Protein AF-M1EN03-F1 (afdb_monomer_lite)

pLDDT: mean 80.81, std 13.11, range [44.91, 96.0]

Structure (mmCIF, N/CA/C/O backbone):
data_AF-M1EN03-F1
#
_entry.id   AF-M1EN03-F1
#
loop_
_atom_site.group_PDB
_atom_site.id
_atom_site.type_symbol
_atom_site.label_atom_id
_atom_site.label_alt_id
_atom_site.label_comp_id
_atom_site.label_asym_id
_atom_site.label_entity_id
_atom_site.label_seq_id
_atom_site.pdbx_PDB_ins_code
_atom_site.Cartn_x
_atom_site.Cartn_y
_atom_site.Cartn_z
_atom_site.occupancy
_atom_site.B_iso_or_equiv
_atom_site.auth_seq_id
_atom_site.auth_comp_id
_atom_site.auth_asym_id
_atom_site.auth_atom_id
_atom_site.pdbx_PDB_model_num
ATOM 1 N N . MET A 1 1 ? 0.109 -0.794 -2.522 1.00 81.81 1 MET A N 1
ATOM 2 C CA 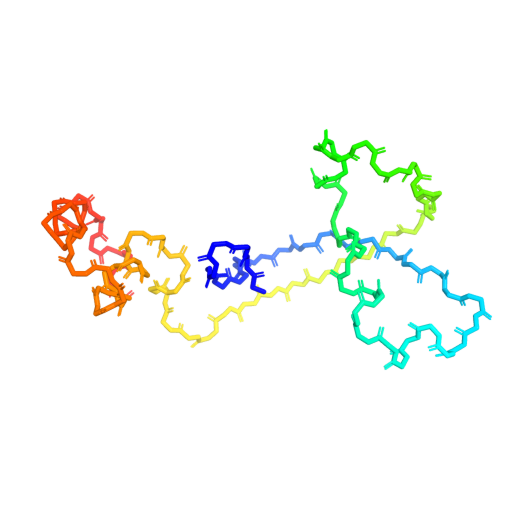. MET A 1 1 ? -0.596 -1.378 -1.362 1.00 81.81 1 MET A CA 1
ATOM 3 C C . MET A 1 1 ? -0.143 -2.821 -1.255 1.00 81.81 1 MET A C 1
ATOM 5 O O . MET A 1 1 ? 0.131 -3.410 -2.295 1.00 81.81 1 MET A O 1
ATOM 9 N N . GLN A 1 2 ? 0.025 -3.341 -0.046 1.00 85.62 2 GLN A N 1
ATOM 10 C CA . GLN A 1 2 ? 0.360 -4.742 0.197 1.00 85.62 2 GLN A CA 1
ATOM 11 C C . GLN A 1 2 ? -0.817 -5.644 -0.209 1.00 85.62 2 GLN A C 1
ATOM 13 O O . GLN A 1 2 ? -1.944 -5.164 -0.357 1.00 85.62 2 GLN A O 1
ATOM 18 N N . GLU A 1 3 ? -0.561 -6.936 -0.411 1.00 84.12 3 GLU A N 1
ATOM 19 C CA . GLU A 1 3 ? -1.579 -7.895 -0.876 1.00 84.12 3 GLU A CA 1
ATOM 20 C C . GLU A 1 3 ? -2.740 -8.066 0.116 1.00 84.12 3 GLU A C 1
ATOM 22 O O . GLU A 1 3 ? -3.884 -8.248 -0.288 1.00 84.12 3 GLU A O 1
ATOM 27 N N . ASP A 1 4 ? -2.469 -7.912 1.413 1.00 83.44 4 ASP A N 1
ATOM 28 C CA . ASP A 1 4 ? -3.476 -7.898 2.487 1.00 83.44 4 ASP A CA 1
ATOM 29 C C . ASP A 1 4 ? -4.270 -6.573 2.576 1.00 83.44 4 ASP A C 1
ATOM 31 O O . ASP A 1 4 ? -5.180 -6.399 3.396 1.00 83.44 4 ASP A O 1
ATOM 35 N N . GLY A 1 5 ? -3.961 -5.621 1.697 1.00 86.50 5 GLY A N 1
ATOM 36 C CA . GLY A 1 5 ? -4.592 -4.314 1.638 1.00 86.50 5 GLY A CA 1
ATOM 37 C C . GLY A 1 5 ? -4.000 -3.282 2.595 1.00 86.50 5 GLY A C 1
ATOM 38 O O . GLY A 1 5 ? -4.538 -2.178 2.662 1.00 86.50 5 GLY A O 1
ATOM 39 N N . ARG A 1 6 ? -2.914 -3.585 3.317 1.00 88.00 6 ARG A N 1
ATOM 40 C CA . ARG A 1 6 ? -2.188 -2.569 4.091 1.00 88.00 6 ARG A CA 1
ATOM 41 C C . ARG A 1 6 ? -1.480 -1.581 3.178 1.00 88.00 6 ARG A C 1
ATOM 43 O O . ARG A 1 6 ? -1.019 -1.921 2.084 1.00 88.00 6 ARG A O 1
ATOM 50 N N . THR A 1 7 ? -1.353 -0.336 3.618 1.00 88.94 7 THR A N 1
ATOM 51 C CA . THR A 1 7 ? -0.567 0.661 2.880 1.00 88.94 7 THR A CA 1
ATOM 52 C C . THR A 1 7 ? 0.920 0.283 2.842 1.00 88.94 7 THR A C 1
ATOM 54 O O . THR A 1 7 ? 1.388 -0.593 3.573 1.00 88.94 7 THR A O 1
ATOM 57 N N . LEU A 1 8 ? 1.667 0.895 1.916 1.00 88.38 8 LEU A N 1
ATOM 58 C CA . LEU A 1 8 ? 3.122 0.728 1.861 1.00 88.38 8 LEU A CA 1
ATOM 59 C C . LEU A 1 8 ? 3.728 1.267 3.177 1.00 88.38 8 LEU A C 1
ATOM 61 O O . LEU A 1 8 ? 3.295 2.340 3.612 1.00 88.38 8 LEU A O 1
ATOM 65 N N . PRO A 1 9 ? 4.667 0.551 3.823 1.00 87.62 9 PRO A N 1
ATOM 66 C CA . PRO A 1 9 ? 5.320 1.047 5.025 1.00 87.62 9 PRO A CA 1
ATOM 67 C C . PRO A 1 9 ? 6.244 2.224 4.704 1.00 87.62 9 PRO A C 1
ATOM 69 O O . PRO A 1 9 ? 6.780 2.335 3.597 1.00 87.62 9 PRO A O 1
ATOM 72 N N . ASP A 1 10 ? 6.437 3.095 5.687 1.00 90.25 10 ASP A N 1
ATOM 73 C CA . ASP A 1 10 ? 7.376 4.206 5.568 1.00 90.25 10 ASP A CA 1
ATOM 74 C C . ASP A 1 10 ? 8.814 3.694 5.498 1.00 90.25 10 ASP A C 1
ATOM 76 O O . ASP A 1 10 ? 9.161 2.666 6.081 1.00 90.25 10 ASP A O 1
ATOM 80 N N . GLY A 1 11 ? 9.661 4.435 4.790 1.00 92.50 11 GLY A N 1
ATOM 81 C CA . GLY A 1 11 ? 11.079 4.131 4.666 1.00 92.50 11 GLY A CA 1
ATOM 82 C C . GLY A 1 11 ? 11.543 4.002 3.224 1.00 92.50 11 GLY A C 1
ATOM 83 O O . GLY A 1 11 ? 10.891 4.467 2.287 1.00 92.50 11 GLY A O 1
ATOM 84 N N . THR A 1 12 ? 12.725 3.413 3.067 1.00 95.31 12 THR A N 1
ATOM 85 C CA . THR A 1 12 ? 13.399 3.269 1.776 1.00 95.31 12 THR A CA 1
ATOM 86 C C . THR A 1 12 ? 13.130 1.893 1.181 1.00 95.31 12 THR A C 1
ATOM 88 O O . THR A 1 12 ? 13.361 0.874 1.827 1.00 95.31 12 THR A O 1
ATOM 91 N N . HIS A 1 13 ? 12.703 1.870 -0.079 1.00 92.06 13 HIS A N 1
ATOM 92 C CA . HIS A 1 13 ? 12.358 0.660 -0.820 1.00 92.06 13 HIS A CA 1
ATOM 93 C C . HIS A 1 13 ? 13.283 0.508 -2.020 1.00 92.06 13 HIS A C 1
ATOM 95 O O . HIS A 1 13 ? 13.385 1.422 -2.838 1.00 92.06 13 HIS A O 1
ATOM 101 N N . GLU A 1 14 ? 13.940 -0.646 -2.139 1.00 92.88 14 GLU A N 1
ATOM 102 C CA . GLU A 1 14 ? 14.685 -1.014 -3.347 1.00 92.88 14 GLU A CA 1
ATOM 103 C C . GLU A 1 14 ? 13.730 -1.632 -4.372 1.00 92.88 14 GLU A C 1
ATOM 105 O O . GLU A 1 14 ? 13.059 -2.632 -4.090 1.00 92.88 14 GLU A O 1
ATOM 110 N N . LEU A 1 15 ? 13.688 -1.048 -5.568 1.00 90.81 15 LEU A N 1
ATOM 111 C CA . LEU A 1 15 ? 12.814 -1.485 -6.648 1.00 90.81 15 LEU A CA 1
ATOM 112 C C . LEU A 1 15 ? 13.594 -2.167 -7.774 1.00 90.81 15 LEU A C 1
ATOM 114 O O . LEU A 1 15 ? 14.752 -1.849 -8.051 1.00 90.81 15 LEU A O 1
ATOM 118 N N . ILE A 1 16 ? 12.926 -3.096 -8.456 1.00 89.19 16 ILE A N 1
ATOM 119 C CA . ILE A 1 16 ? 13.436 -3.731 -9.674 1.00 89.19 16 ILE A CA 1
ATOM 120 C C . ILE A 1 16 ? 13.187 -2.802 -10.866 1.00 89.19 16 ILE A C 1
ATOM 122 O O . ILE A 1 16 ? 12.059 -2.366 -11.099 1.00 89.19 16 ILE A O 1
ATOM 126 N N . VAL A 1 17 ? 14.233 -2.540 -11.652 1.00 87.62 17 VAL A N 1
ATOM 127 C CA . VAL A 1 17 ? 14.126 -1.779 -12.902 1.00 87.62 17 VAL A CA 1
ATOM 128 C C . VAL A 1 17 ? 13.808 -2.738 -14.049 1.00 87.62 17 VAL A C 1
ATOM 130 O O . VAL A 1 17 ? 14.636 -3.556 -14.447 1.00 87.62 17 VAL A O 1
ATOM 133 N N . HIS A 1 18 ? 12.592 -2.642 -14.587 1.00 85.19 18 HIS A N 1
ATOM 134 C CA . HIS A 1 18 ? 12.158 -3.441 -15.735 1.00 85.19 18 HIS A CA 1
ATOM 135 C C . HIS A 1 18 ? 12.411 -2.687 -17.037 1.00 85.19 18 HIS A C 1
ATOM 137 O O . HIS A 1 18 ? 11.805 -1.646 -17.294 1.00 85.19 18 HIS A O 1
ATOM 143 N N . LYS A 1 19 ? 13.277 -3.232 -17.894 1.00 83.75 19 LYS A N 1
ATOM 144 C CA . LYS A 1 19 ? 13.500 -2.693 -19.237 1.00 83.75 19 LYS A CA 1
ATOM 145 C C . LYS A 1 19 ? 12.422 -3.215 -20.189 1.00 83.75 19 LYS A C 1
ATOM 147 O O . LYS A 1 19 ? 12.366 -4.412 -20.457 1.00 83.75 19 LYS A O 1
ATOM 152 N N . CYS A 1 20 ? 11.589 -2.321 -20.712 1.00 78.19 20 CYS A N 1
ATOM 153 C CA . CYS A 1 20 ? 10.592 -2.651 -21.731 1.00 78.19 20 CYS A CA 1
ATOM 154 C C . CYS A 1 20 ? 11.148 -2.346 -23.128 1.00 78.19 20 CYS A C 1
ATOM 156 O O . CYS A 1 20 ? 11.618 -1.238 -23.369 1.00 78.19 20 CYS A O 1
ATOM 158 N N . GLU A 1 21 ? 11.095 -3.315 -24.045 1.00 75.81 21 GLU A N 1
ATOM 159 C CA . GLU A 1 21 ? 11.554 -3.124 -25.432 1.00 75.81 21 GLU A CA 1
ATOM 160 C C . GLU A 1 21 ? 10.537 -2.351 -26.288 1.00 75.81 21 GLU A C 1
ATOM 162 O O . GLU A 1 21 ? 10.924 -1.633 -27.204 1.00 75.81 21 GLU A O 1
ATOM 167 N N . GLU A 1 22 ? 9.243 -2.434 -25.961 1.00 77.44 22 GLU A N 1
ATOM 168 C CA . GLU A 1 22 ? 8.165 -1.797 -26.724 1.00 77.44 22 GLU A CA 1
ATOM 169 C C . GLU A 1 22 ? 7.184 -1.068 -25.788 1.00 77.44 22 GLU A C 1
ATOM 171 O O . GLU A 1 22 ? 6.698 -1.648 -24.815 1.00 77.44 22 GLU A O 1
ATOM 176 N N . ASN A 1 23 ? 6.869 0.203 -26.073 1.00 66.94 23 ASN A N 1
ATOM 177 C CA . ASN A 1 23 ? 6.042 1.061 -25.202 1.00 66.94 23 ASN A CA 1
ATOM 178 C C . ASN A 1 23 ? 4.597 0.562 -25.010 1.00 66.94 23 ASN A C 1
ATOM 180 O O . ASN A 1 23 ? 3.953 0.904 -24.019 1.00 66.94 23 ASN A O 1
ATOM 184 N N . THR A 1 24 ? 4.089 -0.272 -25.920 1.00 63.53 24 THR A N 1
ATOM 185 C CA . THR A 1 24 ? 2.771 -0.923 -25.812 1.00 63.53 24 THR A CA 1
ATOM 186 C C . THR A 1 24 ? 2.653 -1.785 -24.548 1.00 63.53 24 THR A C 1
ATOM 188 O O . THR A 1 24 ? 1.568 -1.901 -23.987 1.00 63.53 24 THR A O 1
ATOM 191 N N . ASN A 1 25 ? 3.772 -2.310 -24.031 1.00 64.75 25 ASN A N 1
ATOM 192 C CA . ASN A 1 25 ? 3.824 -3.083 -22.784 1.00 64.75 25 ASN A CA 1
ATOM 193 C C . ASN A 1 25 ? 3.424 -2.277 -21.540 1.00 64.75 25 ASN A C 1
ATOM 195 O O . ASN A 1 25 ? 3.001 -2.872 -20.553 1.00 64.75 25 ASN A O 1
ATOM 199 N N . LEU A 1 26 ? 3.562 -0.948 -21.577 1.00 70.44 26 LEU A N 1
ATOM 200 C CA . LEU A 1 26 ? 3.224 -0.063 -20.458 1.00 70.44 26 LEU A CA 1
ATOM 201 C C . LEU A 1 26 ? 1.758 0.392 -20.477 1.00 70.44 26 LEU A C 1
ATOM 203 O O . LEU A 1 26 ? 1.259 0.861 -19.460 1.00 70.44 26 LEU A O 1
ATOM 207 N N . GLN A 1 27 ? 1.068 0.254 -21.615 1.00 80.25 27 GLN A N 1
ATOM 208 C CA . GLN A 1 27 ? -0.349 0.619 -21.752 1.00 80.25 27 GLN A CA 1
ATOM 209 C C . GLN A 1 27 ? -1.271 -0.408 -21.076 1.00 80.25 27 GLN A C 1
ATOM 211 O O . GLN A 1 27 ? -2.344 -0.058 -20.591 1.00 80.25 27 GLN A O 1
ATOM 216 N N . ASP A 1 28 ? -0.846 -1.673 -21.012 1.00 84.00 28 ASP A N 1
ATOM 217 C CA . ASP A 1 28 ? -1.572 -2.732 -20.312 1.00 84.00 28 ASP A CA 1
ATOM 218 C C . ASP A 1 28 ? -1.120 -2.831 -18.848 1.00 84.00 28 ASP A C 1
ATOM 220 O O . ASP A 1 28 ? -0.091 -3.431 -18.515 1.00 84.00 28 ASP A O 1
ATOM 224 N N . THR A 1 29 ? -1.934 -2.269 -17.954 1.00 83.50 29 THR A N 1
ATOM 225 C CA . THR A 1 29 ? -1.692 -2.285 -16.505 1.00 83.50 29 THR A CA 1
ATOM 226 C C . THR A 1 29 ? -1.615 -3.693 -15.933 1.00 83.50 29 THR A C 1
ATOM 228 O O . THR A 1 29 ? -0.847 -3.947 -15.004 1.00 83.50 29 THR A O 1
ATOM 231 N N . THR A 1 30 ? -2.341 -4.647 -16.516 1.00 84.94 30 THR A N 1
ATOM 232 C CA . THR A 1 30 ? -2.376 -6.027 -16.025 1.00 84.94 30 THR A CA 1
ATOM 233 C C . THR A 1 30 ? -1.067 -6.769 -16.270 1.00 84.94 30 THR A C 1
ATOM 235 O O . THR A 1 30 ? -0.796 -7.766 -15.596 1.00 84.94 30 THR A O 1
ATOM 238 N N . ARG A 1 31 ? -0.244 -6.282 -17.206 1.00 82.44 31 ARG A N 1
ATOM 239 C CA . ARG A 1 31 ? 1.037 -6.886 -17.557 1.00 82.44 31 ARG A CA 1
ATOM 240 C C . ARG A 1 31 ? 2.141 -6.466 -16.598 1.00 82.44 31 ARG A C 1
ATOM 242 O O . ARG A 1 31 ? 2.805 -7.338 -16.043 1.00 82.44 31 ARG A O 1
ATOM 249 N N . TYR A 1 32 ? 2.318 -5.164 -16.361 1.00 82.25 32 TYR A N 1
ATOM 250 C CA . TYR A 1 32 ? 3.390 -4.691 -15.479 1.00 82.25 32 TYR A CA 1
ATOM 251 C C . TYR A 1 32 ? 3.059 -4.858 -13.988 1.00 82.25 32 TYR A C 1
ATOM 253 O O . TYR A 1 32 ? 3.971 -5.096 -13.203 1.00 82.25 32 TYR A O 1
ATOM 261 N N . LEU A 1 33 ? 1.782 -4.813 -13.578 1.00 86.56 33 LEU A N 1
ATOM 262 C CA . LEU A 1 33 ? 1.399 -5.014 -12.169 1.00 86.56 33 LEU A CA 1
ATOM 263 C C . LEU A 1 33 ? 1.615 -6.453 -11.672 1.00 86.56 33 LEU A C 1
ATOM 265 O O . LEU A 1 33 ? 1.664 -6.675 -10.467 1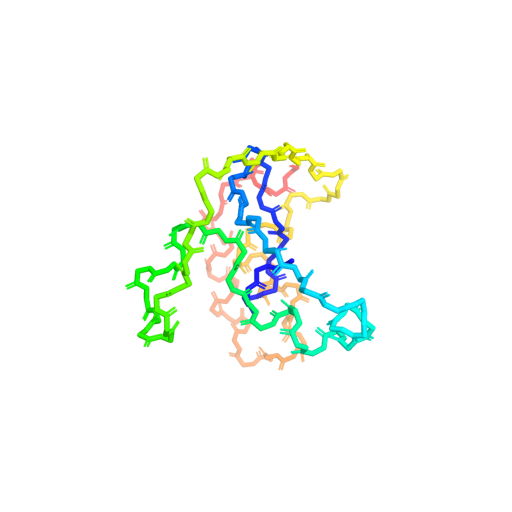.00 86.56 33 LEU A O 1
ATOM 269 N N . LYS A 1 34 ? 1.750 -7.428 -12.580 1.00 84.88 34 LYS A N 1
ATOM 270 C CA . LYS A 1 34 ? 2.073 -8.828 -12.246 1.00 84.88 34 LYS A CA 1
ATOM 271 C C . LYS A 1 34 ? 3.577 -9.089 -12.126 1.00 84.88 34 LYS A C 1
ATOM 273 O O . LYS A 1 34 ? 3.968 -10.195 -11.757 1.00 84.88 34 LYS A O 1
ATOM 278 N N . LEU A 1 35 ? 4.418 -8.113 -12.473 1.00 84.62 35 LEU A N 1
ATOM 279 C CA . LEU A 1 35 ? 5.865 -8.232 -12.337 1.00 84.62 35 LEU A CA 1
ATOM 280 C C . LEU A 1 35 ? 6.277 -7.969 -10.883 1.00 84.62 35 LEU A C 1
ATOM 282 O O . LEU A 1 35 ? 5.670 -7.137 -10.206 1.00 84.62 35 LEU A O 1
ATOM 286 N N . PRO A 1 36 ? 7.328 -8.634 -10.384 1.00 85.62 36 PRO A N 1
ATOM 287 C CA . PRO A 1 36 ? 7.830 -8.362 -9.049 1.00 85.62 36 PRO A CA 1
ATOM 288 C C . PRO A 1 36 ? 8.419 -6.955 -8.988 1.00 85.62 36 PRO A C 1
ATOM 290 O O . PRO A 1 36 ? 9.104 -6.501 -9.909 1.00 85.62 36 PRO A O 1
ATOM 293 N N . PHE A 1 37 ? 8.160 -6.277 -7.876 1.00 85.56 37 PHE A N 1
ATOM 294 C CA . PHE A 1 37 ? 8.571 -4.892 -7.672 1.00 85.56 37 PHE A CA 1
ATOM 295 C C . PHE A 1 37 ? 9.822 -4.755 -6.796 1.00 85.56 37 PHE A C 1
ATOM 297 O O . PHE A 1 37 ? 10.513 -3.752 -6.925 1.00 85.56 37 PHE A O 1
ATOM 304 N N . SER A 1 38 ? 10.147 -5.735 -5.943 1.00 84.94 38 SER A N 1
ATOM 305 C CA . SER A 1 38 ? 11.321 -5.707 -5.058 1.00 84.94 38 SER A CA 1
ATOM 306 C C . SER A 1 38 ? 12.090 -7.028 -5.087 1.00 84.94 38 SER A C 1
ATOM 308 O O . SER A 1 38 ? 11.525 -8.101 -5.316 1.00 84.94 38 SER A O 1
ATOM 310 N N . LYS A 1 39 ? 13.401 -6.961 -4.825 1.00 73.62 39 LYS A N 1
ATOM 311 C CA . LYS A 1 39 ? 14.280 -8.142 -4.825 1.00 73.62 39 LYS A CA 1
ATOM 312 C C . LYS A 1 39 ? 13.921 -9.151 -3.725 1.00 73.62 39 LYS A C 1
ATOM 314 O O . LYS A 1 39 ? 14.120 -10.345 -3.922 1.00 73.62 39 LYS A O 1
ATOM 319 N N . GLY A 1 40 ? 13.340 -8.697 -2.611 1.00 66.31 40 GLY A N 1
ATOM 320 C CA . GLY A 1 40 ? 12.921 -9.565 -1.503 1.00 66.31 40 GLY A CA 1
ATOM 321 C C . GLY A 1 40 ? 11.790 -10.540 -1.858 1.00 66.31 40 GLY A C 1
ATOM 322 O O . GLY A 1 40 ? 11.723 -11.622 -1.285 1.00 66.31 40 GLY A O 1
ATOM 323 N N . ILE A 1 41 ? 10.942 -10.203 -2.838 1.00 61.53 41 ILE A N 1
ATOM 324 C CA . ILE A 1 41 ? 9.795 -11.034 -3.262 1.00 61.53 41 ILE A CA 1
ATOM 325 C C . ILE A 1 41 ? 10.202 -12.142 -4.248 1.00 61.53 41 ILE A C 1
ATOM 327 O O . ILE A 1 41 ? 9.498 -13.142 -4.393 1.00 61.53 41 ILE A O 1
ATOM 331 N N . LEU A 1 42 ? 11.373 -12.029 -4.883 1.00 57.75 42 LEU A N 1
ATOM 332 C CA . LEU A 1 42 ? 11.865 -13.017 -5.853 1.00 57.75 42 LEU A CA 1
ATOM 333 C C . LEU A 1 42 ? 12.155 -14.397 -5.239 1.00 57.75 42 LEU A C 1
ATOM 335 O O . LEU A 1 42 ? 12.231 -15.378 -5.970 1.00 57.75 42 LEU A O 1
ATOM 339 N N . LEU A 1 43 ? 12.300 -14.493 -3.914 1.00 53.66 43 LEU A N 1
ATOM 340 C CA . LEU A 1 43 ? 12.605 -15.753 -3.231 1.00 53.66 43 LEU A CA 1
ATOM 341 C C . LEU A 1 43 ? 11.395 -16.704 -3.125 1.00 53.66 43 LEU A C 1
ATOM 343 O O . LEU A 1 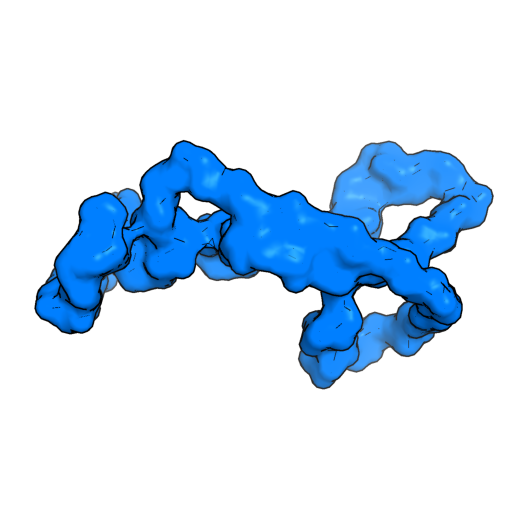43 ? 11.591 -17.886 -2.856 1.00 53.66 43 LEU A O 1
ATOM 347 N N . GLY A 1 44 ? 10.163 -16.216 -3.333 1.00 49.19 44 GLY A N 1
ATOM 348 C CA . GLY A 1 44 ? 8.935 -17.004 -3.143 1.00 49.19 44 GLY A CA 1
ATOM 349 C C . GLY A 1 44 ? 8.322 -17.599 -4.415 1.00 49.19 44 GLY A C 1
ATOM 350 O O . GLY A 1 44 ? 7.693 -18.653 -4.353 1.00 49.19 44 GLY A O 1
ATOM 351 N N . ASN A 1 45 ? 8.520 -16.970 -5.578 1.00 49.22 45 ASN A N 1
ATOM 352 C CA . ASN A 1 45 ? 7.880 -17.390 -6.825 1.00 49.22 45 ASN A CA 1
ATOM 353 C C . ASN A 1 45 ? 8.910 -17.908 -7.835 1.00 49.22 45 ASN A C 1
ATOM 355 O O . ASN A 1 45 ? 9.707 -17.145 -8.370 1.00 49.22 45 ASN A O 1
ATOM 359 N N . ASN A 1 46 ? 8.800 -19.192 -8.197 1.00 44.91 46 ASN A N 1
ATOM 360 C CA . ASN A 1 46 ? 9.531 -19.870 -9.287 1.00 44.91 46 ASN A CA 1
ATOM 361 C C . ASN A 1 46 ? 9.220 -19.316 -10.700 1.00 44.91 46 ASN A C 1
ATOM 363 O O . ASN A 1 46 ? 9.456 -19.974 -11.715 1.00 44.91 46 ASN A O 1
ATOM 367 N N . HIS A 1 47 ? 8.644 -18.121 -10.799 1.00 48.09 47 HIS A N 1
ATOM 368 C CA . HIS A 1 47 ? 8.278 -17.509 -12.063 1.00 48.09 47 HIS A CA 1
ATOM 369 C C . HIS A 1 47 ? 9.473 -16.752 -12.605 1.00 48.09 47 HIS A C 1
ATOM 371 O O . HIS A 1 47 ? 9.672 -15.602 -12.242 1.00 48.09 47 HIS A O 1
ATOM 377 N N . GLN A 1 48 ? 10.208 -17.450 -13.476 1.00 47.12 48 GLN A N 1
ATOM 378 C CA . GLN A 1 48 ? 11.220 -16.947 -14.402 1.00 47.12 48 GLN A CA 1
ATOM 379 C C . GLN A 1 48 ? 12.247 -16.036 -13.739 1.00 47.12 48 GLN A C 1
ATOM 381 O O . GLN A 1 48 ? 11.947 -14.914 -13.366 1.00 47.12 48 GLN A O 1
ATOM 386 N N . ALA A 1 49 ? 13.494 -16.500 -13.669 1.00 46.03 49 ALA A N 1
ATOM 387 C CA . ALA A 1 49 ? 14.640 -15.656 -13.372 1.00 46.03 49 ALA A CA 1
ATOM 388 C C . ALA A 1 49 ? 14.602 -14.406 -14.267 1.00 46.03 49 ALA A C 1
ATOM 390 O O . ALA A 1 49 ? 15.055 -14.417 -15.414 1.00 46.03 49 ALA A O 1
ATOM 391 N N . ILE A 1 50 ? 14.004 -13.333 -13.752 1.00 55.34 50 ILE A N 1
ATOM 392 C CA . ILE A 1 50 ? 14.038 -12.024 -14.371 1.00 55.34 50 ILE A CA 1
ATOM 393 C C . ILE A 1 50 ? 15.516 -11.723 -14.418 1.00 55.34 50 ILE A C 1
ATOM 395 O O . ILE A 1 50 ? 16.197 -11.793 -13.392 1.00 55.34 50 ILE A O 1
ATOM 399 N N . LYS A 1 51 ? 16.029 -11.489 -15.626 1.00 57.44 51 LYS A N 1
ATOM 400 C CA . LYS A 1 51 ? 17.388 -11.005 -15.830 1.00 57.44 51 LYS A CA 1
ATOM 401 C C . LYS A 1 51 ? 17.479 -9.690 -15.069 1.00 57.44 51 LYS A C 1
ATOM 403 O O . LYS A 1 51 ? 17.121 -8.649 -15.610 1.00 57.44 51 LYS A O 1
ATOM 408 N N . ALA A 1 52 ? 17.860 -9.764 -13.797 1.00 57.16 52 ALA A N 1
ATOM 409 C CA . ALA A 1 52 ? 17.980 -8.608 -12.943 1.00 57.16 52 ALA A CA 1
ATOM 410 C C . ALA A 1 52 ? 18.975 -7.689 -13.640 1.00 57.16 52 ALA A C 1
ATOM 412 O O . ALA A 1 52 ? 20.129 -8.068 -13.877 1.00 57.16 52 ALA A O 1
ATOM 413 N N . THR A 1 53 ? 18.506 -6.518 -14.058 1.00 64.81 53 THR A N 1
ATOM 414 C CA . THR A 1 53 ? 19.412 -5.481 -14.520 1.00 64.81 53 THR A CA 1
ATOM 415 C C . THR A 1 53 ? 20.377 -5.203 -13.368 1.00 64.81 53 THR A C 1
ATOM 417 O O . THR A 1 53 ? 20.005 -5.262 -12.194 1.00 64.81 53 THR A O 1
ATOM 420 N N . LYS A 1 54 ? 21.651 -4.929 -13.669 1.00 81.38 54 LYS A N 1
ATOM 421 C CA . LYS A 1 54 ? 22.642 -4.530 -12.646 1.00 81.38 54 LYS A CA 1
ATOM 422 C C . LYS A 1 54 ? 22.357 -3.129 -12.077 1.00 81.38 54 LYS A C 1
ATOM 424 O O . LYS A 1 54 ? 23.229 -2.520 -11.466 1.00 81.38 54 LYS A O 1
ATOM 429 N N . GLU A 1 55 ? 21.168 -2.608 -12.340 1.00 85.69 55 GLU A N 1
ATOM 430 C CA . GLU A 1 55 ? 20.712 -1.299 -11.928 1.00 85.69 55 GLU A CA 1
ATOM 431 C C . GLU A 1 55 ? 20.100 -1.412 -10.538 1.00 85.69 55 GLU A C 1
ATOM 433 O O . GLU A 1 55 ? 19.476 -2.415 -10.176 1.00 85.69 55 GLU A O 1
ATOM 438 N N . SER A 1 56 ? 20.280 -0.352 -9.766 1.00 88.44 56 SER A N 1
ATOM 439 C CA . SER A 1 56 ? 19.661 -0.223 -8.462 1.00 88.44 56 SER A CA 1
ATOM 440 C C . SER A 1 56 ? 18.901 1.088 -8.414 1.00 88.44 56 SER A C 1
ATOM 442 O O . SER A 1 56 ? 19.410 2.130 -8.829 1.00 88.44 56 SER A O 1
ATOM 444 N N . PHE A 1 57 ? 17.669 1.020 -7.927 1.00 93.00 57 PHE A N 1
ATOM 445 C CA . PHE A 1 57 ? 16.775 2.159 -7.830 1.00 93.00 57 PHE A CA 1
ATOM 446 C C . PHE A 1 57 ? 16.080 2.123 -6.475 1.00 93.00 57 PHE A C 1
ATOM 448 O O . PHE A 1 57 ? 15.533 1.091 -6.082 1.00 93.00 57 PHE A O 1
ATOM 455 N N . TRP A 1 58 ? 16.114 3.247 -5.763 1.00 95.00 58 TRP A N 1
ATOM 456 C CA . TRP A 1 58 ? 15.501 3.382 -4.449 1.00 95.00 58 TRP A CA 1
ATOM 457 C C . TRP A 1 58 ? 14.525 4.543 -4.435 1.00 95.00 58 TRP A C 1
ATOM 459 O O . TRP A 1 58 ? 14.792 5.601 -5.003 1.00 95.00 58 TRP A O 1
ATOM 469 N N . ILE A 1 59 ? 13.421 4.343 -3.727 1.00 96.00 59 ILE A N 1
ATOM 470 C CA . ILE A 1 59 ? 12.486 5.405 -3.368 1.00 96.00 59 ILE A CA 1
ATOM 471 C C . ILE A 1 59 ? 12.379 5.480 -1.850 1.00 96.00 59 ILE A C 1
ATOM 473 O O . ILE A 1 59 ? 12.508 4.462 -1.173 1.00 96.00 59 ILE A O 1
ATOM 477 N N . THR A 1 60 ? 12.096 6.663 -1.317 1.00 95.94 60 THR A N 1
ATOM 478 C CA . THR A 1 60 ? 11.711 6.829 0.087 1.00 95.94 60 THR A CA 1
ATOM 479 C C . THR A 1 60 ? 10.260 7.277 0.132 1.00 95.94 60 THR A C 1
ATOM 481 O O . THR A 1 60 ? 9.896 8.255 -0.521 1.00 95.94 60 THR A O 1
ATOM 484 N N . SER A 1 61 ? 9.428 6.558 0.880 1.00 91.88 61 SER A N 1
ATOM 485 C CA . SER A 1 61 ? 8.027 6.910 1.094 1.00 91.88 61 SER A CA 1
ATOM 486 C C . SER A 1 61 ? 7.783 7.306 2.542 1.00 91.88 61 SER A C 1
ATOM 488 O O . SER A 1 61 ? 8.318 6.686 3.460 1.00 91.88 61 SER A O 1
ATOM 490 N N . PHE A 1 62 ? 6.928 8.307 2.725 1.00 89.94 62 PHE A N 1
ATOM 491 C CA . PHE A 1 62 ? 6.373 8.681 4.018 1.00 89.94 62 PHE A CA 1
ATOM 492 C C . PHE A 1 62 ? 4.865 8.867 3.856 1.00 89.94 62 PHE A C 1
ATOM 494 O O . PHE A 1 62 ? 4.418 9.659 3.021 1.00 89.94 62 PHE A O 1
ATOM 501 N N . LEU A 1 63 ? 4.082 8.086 4.587 1.00 86.50 63 LEU A N 1
ATOM 502 C CA . LEU A 1 63 ? 2.634 8.084 4.512 1.00 86.50 63 LEU A CA 1
ATOM 503 C C . LEU A 1 63 ? 2.065 9.178 5.418 1.00 86.50 63 LEU A C 1
ATOM 505 O O . LEU A 1 63 ? 2.218 9.145 6.632 1.00 86.50 63 LEU A O 1
ATOM 509 N N . CYS A 1 64 ? 1.347 10.130 4.824 1.00 82.00 64 CYS A N 1
ATOM 510 C CA . CYS A 1 64 ? 0.735 11.238 5.566 1.00 82.00 64 CYS A CA 1
ATOM 511 C C . CYS A 1 64 ? -0.683 10.940 6.094 1.00 82.00 64 CYS A C 1
ATOM 513 O O . CYS A 1 64 ? -1.302 11.819 6.691 1.00 82.00 64 CYS A O 1
ATOM 515 N N . SER A 1 65 ? -1.248 9.758 5.817 1.00 74.25 65 SER A N 1
ATOM 516 C CA . SER A 1 65 ? -2.547 9.345 6.370 1.00 74.25 65 SER A CA 1
ATOM 517 C C . SER A 1 65 ? -2.410 8.870 7.820 1.00 74.25 65 SER A C 1
ATOM 519 O O . SER A 1 65 ? -1.330 8.912 8.403 1.00 74.25 65 SER A O 1
ATOM 521 N N . THR A 1 66 ? -3.500 8.379 8.417 1.00 68.25 66 THR A N 1
ATOM 522 C CA . THR A 1 66 ? -3.416 7.757 9.740 1.00 68.25 66 THR A CA 1
ATOM 523 C C . THR A 1 66 ? -2.590 6.469 9.668 1.00 68.25 66 THR A C 1
ATOM 525 O O . THR A 1 66 ? -2.736 5.666 8.742 1.00 68.25 66 THR A O 1
ATOM 528 N N . LYS A 1 67 ? -1.736 6.252 10.673 1.00 70.75 67 LYS A N 1
ATOM 529 C CA . LYS A 1 67 ? -0.883 5.057 10.820 1.00 70.75 67 LYS A CA 1
ATOM 530 C C . LYS A 1 67 ? -1.682 3.743 10.886 1.00 70.75 67 LYS A C 1
ATOM 532 O O . LYS A 1 67 ? -1.167 2.661 10.618 1.00 70.75 67 LYS A O 1
ATOM 537 N N . LEU A 1 68 ? -2.982 3.866 11.153 1.00 74.31 68 LEU A N 1
ATOM 538 C CA . LEU A 1 68 ? -3.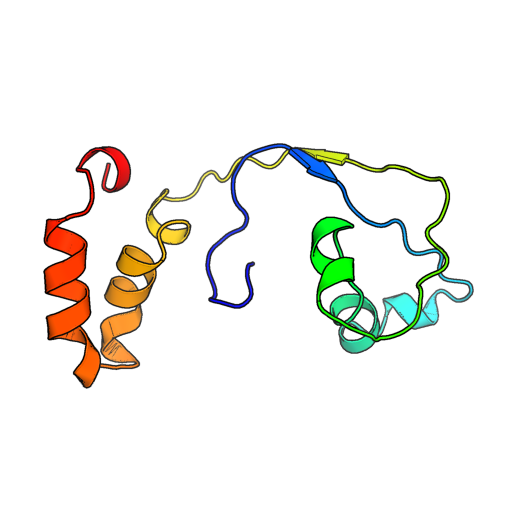977 2.802 11.266 1.00 74.31 68 LEU A CA 1
ATOM 539 C C . LEU A 1 68 ? -4.036 1.862 10.055 1.00 74.31 68 LEU A C 1
ATOM 541 O O . LEU A 1 68 ? -4.371 0.694 10.207 1.00 74.31 68 LEU A O 1
ATOM 545 N N . THR A 1 69 ? -3.715 2.342 8.850 1.00 74.00 69 THR A N 1
ATOM 546 C CA . THR A 1 69 ? -3.782 1.523 7.625 1.00 74.00 69 THR A CA 1
ATOM 547 C C . THR A 1 69 ? -2.540 0.655 7.393 1.00 74.00 69 THR A C 1
ATOM 549 O O . THR A 1 69 ? -2.521 -0.134 6.444 1.00 74.00 69 THR A O 1
ATOM 552 N N . GLN A 1 70 ? -1.506 0.797 8.231 1.00 81.25 70 GLN A N 1
ATOM 553 C CA . GLN A 1 70 ? -0.307 -0.051 8.226 1.00 81.25 70 GLN A CA 1
ATOM 554 C C . GLN A 1 70 ? -0.386 -1.183 9.268 1.00 81.25 70 GLN A C 1
ATOM 556 O O . GLN A 1 70 ? 0.283 -2.204 9.095 1.00 81.25 70 GLN A O 1
ATOM 561 N N . ASN A 1 71 ? -1.226 -1.062 10.305 1.00 86.69 71 ASN A N 1
ATOM 562 C CA . ASN A 1 71 ? -1.494 -2.154 11.244 1.00 86.69 71 ASN A CA 1
ATOM 563 C C . ASN A 1 71 ? -2.586 -3.086 10.676 1.00 86.69 71 ASN A C 1
ATOM 565 O O . ASN A 1 71 ? -3.681 -2.647 10.322 1.00 86.69 71 ASN A O 1
ATOM 569 N N . GLY A 1 72 ? -2.279 -4.382 10.571 1.00 87.44 72 GLY A N 1
ATOM 570 C CA . GLY A 1 72 ? -3.189 -5.372 9.985 1.00 87.44 72 GLY A CA 1
ATOM 571 C C . GLY A 1 72 ? -4.446 -5.607 10.819 1.00 87.44 72 GLY A C 1
ATOM 572 O O . GLY A 1 72 ? -5.544 -5.621 10.271 1.00 87.44 72 GLY A O 1
ATOM 573 N N . ASP A 1 73 ? -4.303 -5.709 12.138 1.00 88.75 73 ASP A N 1
ATOM 574 C CA . ASP A 1 73 ? -5.423 -5.963 13.047 1.00 88.75 73 ASP A CA 1
ATOM 575 C C . ASP A 1 73 ? -6.381 -4.763 13.116 1.00 88.75 73 ASP A C 1
ATOM 577 O O . ASP A 1 73 ? -7.604 -4.929 13.143 1.00 88.75 73 ASP A O 1
ATOM 581 N N . MET A 1 74 ? -5.843 -3.543 13.055 1.00 88.25 74 MET A N 1
ATOM 582 C CA . MET A 1 74 ? -6.637 -2.319 12.965 1.00 88.25 74 MET A CA 1
ATOM 583 C C . MET A 1 74 ? -7.389 -2.239 11.632 1.00 88.25 74 MET A C 1
ATOM 585 O O . MET A 1 74 ? -8.576 -1.905 11.599 1.00 88.25 74 MET A O 1
ATOM 589 N N . LEU A 1 75 ? -6.723 -2.580 10.526 1.00 88.31 75 LEU A N 1
ATOM 590 C CA . LEU A 1 75 ? -7.344 -2.611 9.206 1.00 88.31 75 LEU A CA 1
ATOM 591 C C . LEU A 1 75 ? -8.449 -3.676 9.115 1.00 88.31 75 LEU A C 1
ATOM 593 O O . LEU A 1 75 ? -9.497 -3.411 8.524 1.00 88.31 75 LEU A O 1
ATOM 597 N N . ASP A 1 76 ? -8.250 -4.846 9.723 1.00 89.12 76 ASP A N 1
ATOM 598 C CA . ASP A 1 76 ? -9.263 -5.900 9.822 1.00 89.12 76 ASP A CA 1
ATOM 599 C C . ASP A 1 76 ? -10.484 -5.430 10.618 1.00 89.12 76 ASP A C 1
ATOM 601 O O . ASP A 1 76 ? -11.619 -5.634 10.173 1.00 89.12 76 ASP A O 1
ATOM 605 N N . LEU A 1 77 ? -10.277 -4.721 11.739 1.00 90.19 77 LEU A N 1
ATOM 606 C CA . LEU A 1 77 ? -11.383 -4.086 12.455 1.00 90.19 77 LEU A CA 1
ATOM 607 C C . LEU A 1 77 ? -12.094 -3.067 11.566 1.00 90.19 77 LEU A C 1
ATOM 609 O O . LEU A 1 77 ? -13.315 -3.094 11.492 1.00 90.19 77 LEU A O 1
ATOM 613 N N . LEU A 1 78 ? -11.385 -2.178 10.867 1.00 88.56 78 LEU A N 1
ATOM 614 C CA . LEU A 1 78 ? -12.025 -1.190 9.985 1.00 88.56 78 LEU A CA 1
ATOM 615 C C . LEU A 1 78 ? -12.867 -1.859 8.885 1.00 88.56 78 LEU A C 1
ATOM 617 O O . LEU A 1 78 ? -13.893 -1.320 8.463 1.00 88.56 78 LEU A O 1
ATOM 621 N N . LYS A 1 79 ? -12.476 -3.064 8.465 1.00 88.00 79 LYS A N 1
ATOM 622 C CA . LYS A 1 79 ? -13.188 -3.893 7.490 1.00 88.00 79 LYS A CA 1
ATOM 623 C C . LYS A 1 79 ? -14.270 -4.787 8.112 1.00 88.00 79 LYS A C 1
ATOM 625 O O . LYS A 1 79 ? -14.861 -5.570 7.367 1.00 88.00 79 LYS A O 1
ATOM 630 N N . TRP A 1 80 ? -14.606 -4.670 9.403 1.00 91.62 80 TRP A N 1
ATOM 631 C CA . TRP A 1 80 ? -15.490 -5.613 10.118 1.00 91.62 80 TRP A CA 1
ATOM 632 C C . TRP A 1 80 ? -16.823 -5.899 9.415 1.00 91.62 80 TRP A C 1
ATOM 634 O O . TRP A 1 80 ? -17.304 -7.026 9.446 1.00 91.62 80 TRP A O 1
ATOM 644 N N . ARG A 1 81 ? -17.417 -4.915 8.724 1.00 92.69 81 ARG A N 1
ATOM 645 C CA . ARG A 1 81 ? -18.681 -5.108 7.986 1.00 92.69 81 ARG A CA 1
ATOM 646 C C . ARG A 1 81 ? -18.579 -6.131 6.853 1.00 92.69 81 ARG A C 1
ATOM 648 O O . ARG A 1 81 ? -19.593 -6.703 6.475 1.00 92.69 81 ARG A O 1
ATOM 655 N N . THR A 1 82 ? -17.383 -6.346 6.308 1.00 91.94 82 THR A N 1
ATOM 656 C CA . THR A 1 82 ? -17.135 -7.354 5.265 1.00 91.94 82 THR A CA 1
ATOM 657 C C . THR A 1 82 ? -17.043 -8.773 5.827 1.00 91.94 82 THR A C 1
ATOM 659 O O . THR A 1 82 ? -17.312 -9.721 5.100 1.00 91.94 82 THR A O 1
ATOM 662 N N . HIS A 1 83 ? -16.698 -8.915 7.112 1.00 91.00 83 HIS A N 1
ATOM 663 C CA . HIS A 1 83 ? -16.515 -10.192 7.808 1.00 91.00 83 HIS A CA 1
ATOM 664 C C . HIS A 1 83 ? -17.019 -10.083 9.262 1.00 91.00 83 HIS A C 1
ATOM 666 O O . HIS A 1 83 ? -16.217 -10.085 10.203 1.00 91.00 83 HIS A O 1
ATOM 672 N N . PRO A 1 84 ? -18.339 -9.918 9.473 1.00 93.69 84 PRO A N 1
ATOM 673 C CA . PRO A 1 84 ? -18.902 -9.659 10.800 1.00 93.69 84 PRO A CA 1
ATOM 674 C C . PRO A 1 84 ? -18.679 -10.820 11.779 1.00 93.69 84 PRO A C 1
ATOM 676 O O . PRO A 1 84 ? -18.622 -10.602 12.985 1.00 93.69 84 PRO A O 1
ATOM 679 N N . ASP A 1 85 ? -18.493 -12.036 11.269 1.00 94.56 85 ASP A N 1
ATOM 680 C CA . ASP A 1 85 ? -18.140 -13.240 12.023 1.00 94.56 85 ASP A CA 1
ATOM 681 C C . ASP A 1 85 ? -16.778 -13.136 12.731 1.00 94.56 85 ASP A C 1
ATOM 683 O O . ASP A 1 85 ? -16.571 -13.750 13.777 1.00 94.56 85 ASP A O 1
ATOM 687 N N . LYS A 1 86 ? -15.856 -12.317 12.210 1.00 91.94 86 LYS A N 1
ATOM 688 C CA . LYS A 1 86 ? -14.499 -12.160 12.755 1.00 91.94 86 LYS A CA 1
ATOM 689 C C . LYS A 1 86 ? -14.389 -11.081 13.831 1.00 91.94 86 LYS A C 1
ATOM 691 O O . LYS A 1 86 ? -13.335 -10.963 14.458 1.00 91.94 86 LYS A O 1
ATOM 696 N N . ILE A 1 87 ? -15.454 -10.311 14.078 1.00 93.56 87 ILE A N 1
ATOM 697 C CA . ILE A 1 87 ? -15.395 -9.106 14.919 1.00 93.56 87 ILE A CA 1
ATOM 698 C C . ILE A 1 87 ? -14.899 -9.394 16.338 1.00 93.56 87 ILE A C 1
ATOM 700 O O . ILE A 1 87 ? -14.087 -8.639 16.865 1.00 93.56 87 ILE A O 1
ATOM 704 N N . THR A 1 88 ? -15.317 -10.508 16.941 1.00 93.06 88 THR A N 1
ATOM 705 C CA . THR A 1 88 ? -14.885 -10.894 18.289 1.00 93.06 88 THR A CA 1
ATOM 706 C C . THR A 1 88 ? -13.374 -11.111 18.344 1.00 93.06 88 THR A C 1
ATOM 708 O O . THR A 1 88 ? -12.723 -10.618 19.260 1.00 93.06 88 THR A O 1
ATOM 711 N N . GLY A 1 89 ? -12.806 -11.774 17.331 1.00 93.19 89 GLY A N 1
ATOM 712 C CA . GLY A 1 89 ? -11.362 -11.975 17.216 1.00 93.19 89 GLY A CA 1
ATOM 713 C C . GLY A 1 89 ? -10.607 -10.665 16.992 1.00 93.19 89 GLY A C 1
ATOM 714 O O . GLY A 1 89 ? -9.615 -10.412 17.670 1.00 93.19 89 GLY A O 1
ATOM 715 N N . CYS A 1 90 ? -11.099 -9.798 16.100 1.00 92.06 90 CYS A N 1
ATOM 716 C CA . CYS A 1 90 ? -10.504 -8.478 15.861 1.00 92.06 90 CYS A CA 1
ATOM 717 C C . CYS A 1 90 ? -10.482 -7.615 17.136 1.00 92.06 90 CYS A C 1
ATOM 719 O O . CYS A 1 90 ? -9.468 -6.989 17.437 1.00 92.06 90 CYS A O 1
ATOM 721 N N . LEU A 1 91 ? -11.571 -7.615 17.915 1.00 91.88 91 LEU A N 1
ATOM 722 C CA . LEU A 1 91 ? -11.658 -6.870 19.175 1.00 91.88 91 LEU A CA 1
ATOM 723 C C . LEU A 1 91 ? -10.686 -7.399 20.238 1.00 91.88 91 LEU A C 1
ATOM 725 O O . LEU A 1 91 ? -10.089 -6.599 20.958 1.00 91.88 91 LEU A O 1
ATOM 729 N N . SER A 1 92 ? -10.499 -8.721 20.331 1.00 92.50 92 SER A N 1
ATOM 730 C CA . SER A 1 92 ? -9.510 -9.312 21.242 1.00 92.50 92 SER A CA 1
ATOM 731 C C . SER A 1 92 ? -8.092 -8.853 20.916 1.00 92.50 92 SER A C 1
ATOM 733 O O . SER A 1 92 ? -7.382 -8.434 21.824 1.00 92.50 92 SER A O 1
ATOM 735 N N . LYS A 1 93 ? -7.710 -8.863 19.635 1.00 90.31 93 LYS A N 1
ATOM 736 C CA . LYS A 1 93 ? -6.376 -8.430 19.200 1.00 90.31 93 LYS A CA 1
ATOM 737 C C . LYS A 1 93 ? -6.132 -6.939 19.418 1.00 90.31 93 LYS A C 1
ATOM 739 O O . LYS A 1 93 ? -5.061 -6.553 19.861 1.00 90.31 93 LYS A O 1
ATOM 744 N N . ILE A 1 94 ? -7.136 -6.094 19.178 1.00 88.38 94 ILE A N 1
ATOM 745 C CA . ILE A 1 94 ? -7.008 -4.642 19.385 1.00 88.38 94 ILE A CA 1
ATOM 746 C C . ILE A 1 94 ? -6.696 -4.274 20.830 1.00 88.38 94 ILE A C 1
ATOM 748 O O . ILE A 1 94 ? -6.001 -3.293 21.074 1.00 88.38 94 ILE A O 1
ATOM 752 N N . LYS A 1 95 ? -7.167 -5.067 21.794 1.00 87.31 95 LYS A N 1
ATOM 753 C CA . LYS A 1 95 ? -6.841 -4.859 23.207 1.00 87.31 95 LYS A CA 1
ATOM 754 C C . LYS A 1 95 ? -5.337 -4.990 23.493 1.00 87.31 95 LYS A C 1
ATOM 756 O O . LYS A 1 95 ? -4.871 -4.465 24.499 1.00 87.31 95 LYS A O 1
ATOM 761 N N . GLU A 1 96 ? -4.607 -5.707 22.645 1.00 88.38 96 GLU A N 1
ATOM 762 C CA . GLU A 1 96 ? -3.171 -5.964 22.781 1.00 88.38 96 GLU A CA 1
ATOM 763 C C . GLU A 1 96 ? -2.312 -4.950 22.010 1.00 88.38 96 GLU A C 1
ATOM 765 O O . GLU A 1 96 ? -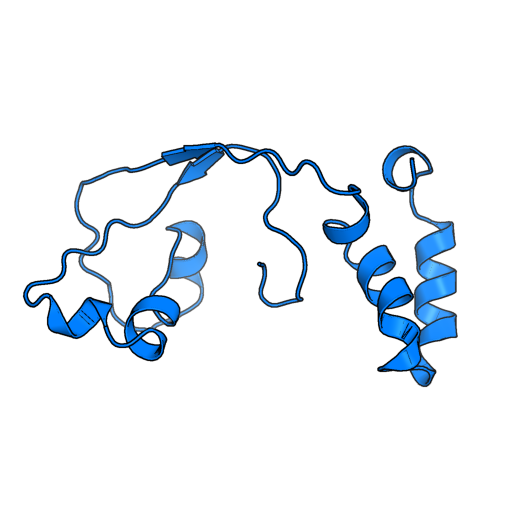1.095 -4.931 22.185 1.00 88.38 96 GLU A O 1
ATOM 770 N N . ILE A 1 97 ? -2.925 -4.098 21.180 1.00 86.12 97 ILE A N 1
ATOM 771 C CA . ILE A 1 97 ? -2.214 -3.071 20.414 1.00 86.12 97 ILE A CA 1
ATOM 772 C C . ILE A 1 97 ? -1.753 -1.955 21.355 1.00 86.12 97 ILE A C 1
ATOM 774 O O . ILE A 1 97 ? -2.525 -1.444 22.170 1.00 86.12 97 ILE A O 1
ATOM 778 N N . ASP A 1 98 ? -0.487 -1.555 21.218 1.00 83.56 98 ASP A N 1
ATOM 779 C CA . ASP A 1 98 ? 0.063 -0.411 21.941 1.00 83.56 98 ASP A CA 1
ATOM 780 C C . ASP A 1 98 ? -0.681 0.874 21.543 1.00 83.56 98 ASP A C 1
ATOM 782 O O . ASP A 1 98 ? -0.899 1.157 20.364 1.00 83.56 98 ASP A O 1
ATOM 786 N N . GLY A 1 99 ? -1.040 1.695 22.531 1.00 78.81 99 GLY A N 1
ATOM 787 C CA . GLY A 1 99 ? -1.713 2.973 22.307 1.00 78.81 99 GLY A CA 1
ATOM 788 C C . GLY A 1 99 ? -0.929 3.908 21.382 1.00 78.81 99 GLY A C 1
ATOM 789 O O . GLY A 1 99 ? -1.540 4.725 20.699 1.00 78.81 99 GLY A O 1
ATOM 790 N N . SER A 1 100 ? 0.397 3.751 21.294 1.00 77.50 100 SER A N 1
ATOM 791 C CA . SER A 1 100 ? 1.244 4.491 20.348 1.00 77.50 100 SER A CA 1
ATOM 792 C C . SER A 1 100 ? 0.947 4.203 18.866 1.00 77.50 100 SER A C 1
ATOM 794 O O . SER A 1 100 ? 1.305 5.008 18.007 1.00 77.50 100 SER A O 1
ATOM 796 N N . GLU A 1 101 ? 0.280 3.088 18.550 1.00 73.75 101 GLU A N 1
ATOM 797 C CA . GLU A 1 101 ? -0.164 2.757 17.191 1.00 73.75 101 GLU A CA 1
ATOM 798 C C . GLU A 1 101 ? -1.570 3.283 16.865 1.00 73.75 101 GLU A C 1
ATOM 800 O O . GLU A 1 101 ? -1.959 3.316 15.696 1.00 73.75 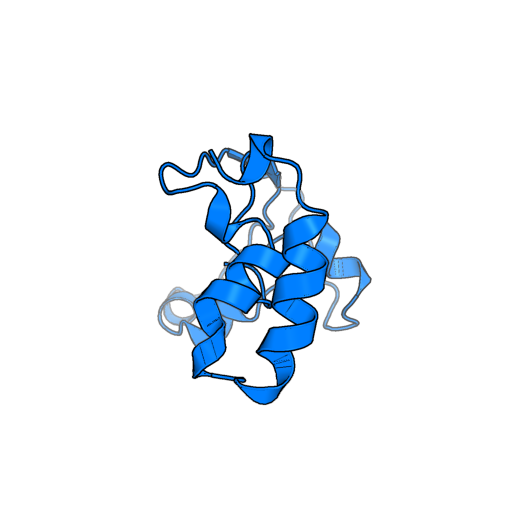101 GLU A O 1
ATOM 805 N N . ILE A 1 102 ? -2.329 3.697 17.886 1.00 69.31 102 ILE A N 1
ATOM 806 C CA . ILE A 1 102 ? -3.713 4.182 17.768 1.00 69.31 102 ILE A CA 1
ATOM 807 C C . ILE A 1 102 ? -3.759 5.715 17.602 1.00 69.31 102 ILE A C 1
ATOM 809 O O . ILE A 1 102 ? -4.737 6.237 17.059 1.00 69.31 102 ILE A O 1
ATOM 813 N N . VAL A 1 103 ? -2.716 6.422 18.060 1.00 59.88 103 VAL A N 1
ATOM 814 C CA . VAL A 1 103 ? -2.592 7.895 18.080 1.00 59.88 103 VAL A CA 1
ATOM 815 C C . VAL A 1 103 ? -1.887 8.439 16.839 1.00 59.88 103 VAL A C 1
ATOM 817 O O . VAL A 1 103 ? -0.859 7.861 16.420 1.00 59.88 103 VAL A O 1
#

Radius of gyration: 18.05 Å; chains: 1; bounding box: 42×31×50 Å

Organism: Mustela putorius furo (NCBI:txid9669)

Sequence (103 aa):
MQEDGRTLPDGTHELIVHKCEENTNLQDTTRYLKLPFSKGILLGNNHQAIKATKESFWITSFLCSTKLTQNGDMLDLLKWRTHPDKITGCLSKIKEIDGSEIV

InterPro domains:
  IPR026791 Dedicator of cytokinesis [PTHR45653] (1-103)
  IPR027007 C2 DOCK-type domain [PF14429] (1-72)
  IPR027007 C2 DOCK-type domain [PS51650] (1-64)
  IPR035892 C2 domain superfamily [G3DSA:2.60.40.150] (1-74)

Secondary structure (DSSP, 8-state):
--TTSPPPPSEEEEE-----SSTHHHH-HHHHTTS--SGGGGGT--S------S--EEEEE---S-GGGT-HHHHHHHTGGG-GGGHHHHHHHHTTS-GGGT-

Foldseek 3Di:
DDPLQFDDDFFKAKFFDDDDPDCVQVVDPVNVVPDDTHPVCVVPDPPDPDPGDPDIDMDGDDDPDQLQSNDSLSVCCVVCVVPVVCNVVSVVVVVVDDVVSVD